Protein AF-A0A228HTT9-F1 (afdb_monomer_lite)

Organism: NCBI:txid2015348

Sequence (67 aa):
MLLIHIDAAYFHCSKAIVRSRLLDPGARIERDRLPSAGAMHRRLSGGTFDGDSYDRDLPARTVAGLY

Foldseek 3Di:
DDDDDDPDDDDDDPVVCVVQVVVPPVSDDDPVPDDDPLVVVCVVVVNPGRSVVCRVCVVVVCVVPVD

Radius of gyration: 15.58 Å; chains: 1; bounding box: 32×36×32 Å

Secondary structure (DSSP, 8-state):
------S------HHHHHHHTTT-GGG---GGGSPPHHHHHHHHTTT-S-HHHHHHHHHHHHHHT--

pLDDT: mean 93.03, std 4.42, range [71.19, 97.44]

Structure (mmCIF, N/CA/C/O backbone):
data_AF-A0A228HTT9-F1
#
_entry.id   AF-A0A228HTT9-F1
#
loop_
_atom_site.group_PDB
_atom_site.id
_atom_site.type_symbol
_atom_site.label_atom_id
_atom_site.label_alt_id
_atom_site.label_comp_id
_atom_site.label_asym_id
_atom_site.label_entity_id
_atom_site.label_seq_id
_atom_site.pdbx_PDB_ins_code
_atom_site.Cartn_x
_atom_site.Cartn_y
_atom_site.Cartn_z
_atom_site.occupancy
_atom_site.B_iso_or_equiv
_atom_site.auth_seq_id
_atom_site.auth_comp_id
_atom_site.auth_asym_id
_atom_site.auth_atom_id
_atom_site.pdbx_PDB_model_num
ATOM 1 N N . MET A 1 1 ? -16.477 -19.912 14.324 1.00 71.19 1 MET A N 1
ATOM 2 C CA . MET A 1 1 ? -15.196 -19.390 14.846 1.00 71.19 1 MET A CA 1
ATOM 3 C C . MET A 1 1 ? -14.245 -19.261 13.670 1.00 71.19 1 MET A C 1
ATOM 5 O O . MET A 1 1 ? -14.121 -20.231 12.936 1.00 71.19 1 MET A O 1
ATOM 9 N N . LEU A 1 2 ? -13.656 -18.085 13.445 1.00 87.31 2 LEU A N 1
ATOM 10 C CA . LEU A 1 2 ? -12.689 -17.860 12.366 1.00 87.31 2 LEU A CA 1
ATOM 11 C C . LEU A 1 2 ? -11.279 -17.876 12.968 1.00 87.31 2 LEU A C 1
ATOM 13 O O . LEU A 1 2 ? -11.001 -17.081 13.862 1.00 87.31 2 LEU A O 1
ATOM 17 N N . LEU A 1 3 ? -10.424 -18.787 12.503 1.00 90.62 3 LEU A N 1
ATOM 18 C CA . LEU A 1 3 ? -9.010 -18.859 12.875 1.00 90.62 3 LEU A CA 1
ATOM 19 C C . LEU A 1 3 ? -8.184 -18.380 11.678 1.00 90.62 3 LEU A C 1
ATOM 21 O O . LEU A 1 3 ? -8.353 -18.903 10.579 1.00 90.62 3 LEU A O 1
ATOM 25 N N . ILE A 1 4 ? -7.330 -17.378 11.885 1.00 92.12 4 ILE A N 1
ATOM 26 C CA . ILE A 1 4 ? -6.505 -16.779 10.828 1.00 92.12 4 ILE A CA 1
ATOM 27 C C . ILE A 1 4 ? -5.035 -17.011 11.181 1.00 92.12 4 ILE A C 1
ATOM 29 O O . ILE A 1 4 ? -4.597 -16.622 12.263 1.00 92.12 4 ILE A O 1
ATOM 33 N N . HIS A 1 5 ? -4.288 -17.644 10.274 1.00 95.19 5 HIS A N 1
ATOM 34 C CA . HIS A 1 5 ? -2.829 -17.730 10.346 1.00 95.19 5 HIS A CA 1
ATOM 35 C C . HIS A 1 5 ? -2.214 -16.503 9.663 1.00 95.19 5 HIS A C 1
ATOM 37 O O . HIS A 1 5 ? -2.696 -16.089 8.609 1.00 95.19 5 HIS A O 1
ATOM 43 N N . ILE A 1 6 ? -1.190 -15.905 10.273 1.00 93.38 6 ILE A N 1
ATOM 44 C CA . ILE A 1 6 ? -0.517 -14.709 9.753 1.00 93.38 6 ILE A CA 1
ATOM 45 C C . ILE A 1 6 ? 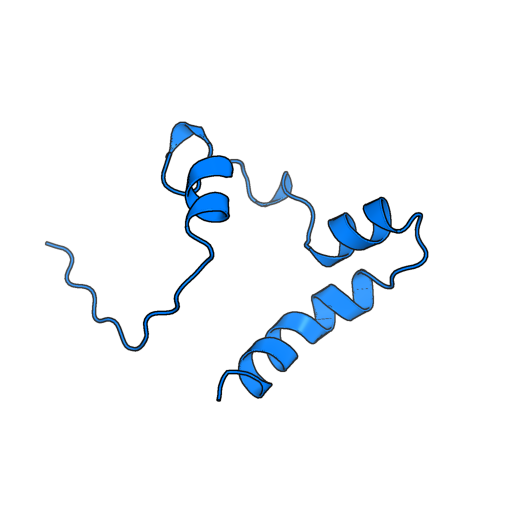0.938 -15.074 9.461 1.00 93.38 6 ILE A C 1
ATOM 47 O O . ILE A 1 6 ? 1.704 -15.287 10.398 1.00 93.38 6 ILE A O 1
ATOM 51 N N . ASP A 1 7 ? 1.309 -15.101 8.179 1.00 92.38 7 ASP A N 1
ATOM 52 C CA . ASP A 1 7 ? 2.679 -15.403 7.738 1.00 92.38 7 ASP A CA 1
ATOM 53 C C . ASP A 1 7 ? 3.631 -14.205 7.910 1.00 92.38 7 ASP A C 1
ATOM 55 O O . ASP A 1 7 ? 4.803 -14.370 8.243 1.00 92.38 7 ASP A O 1
ATOM 59 N N . ALA A 1 8 ? 3.133 -12.981 7.695 1.00 88.31 8 ALA A N 1
ATOM 60 C CA . ALA A 1 8 ? 3.917 -11.750 7.793 1.00 88.31 8 ALA A CA 1
ATOM 61 C C . ALA A 1 8 ? 3.061 -10.547 8.220 1.00 88.31 8 ALA A C 1
ATOM 63 O O . ALA A 1 8 ? 1.865 -10.475 7.930 1.00 88.31 8 ALA A O 1
ATOM 64 N N . ALA A 1 9 ? 3.695 -9.571 8.876 1.00 89.56 9 ALA A N 1
ATOM 65 C CA . ALA A 1 9 ? 3.089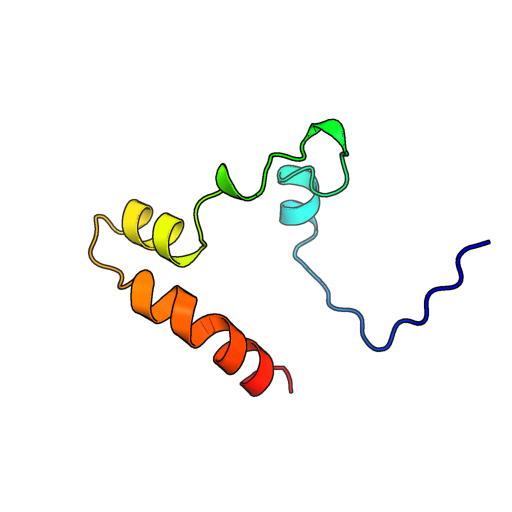 -8.297 9.252 1.00 89.56 9 ALA A CA 1
ATOM 66 C C . ALA A 1 9 ? 4.004 -7.130 8.855 1.00 89.56 9 ALA A C 1
ATOM 68 O O . ALA A 1 9 ? 5.195 -7.133 9.163 1.00 89.56 9 ALA A O 1
ATOM 69 N N . TYR A 1 10 ? 3.431 -6.117 8.201 1.00 86.75 10 TYR A N 1
ATOM 70 C CA . TYR A 1 10 ? 4.154 -4.937 7.723 1.00 86.75 10 TYR A CA 1
ATOM 71 C C . TYR A 1 10 ? 3.672 -3.679 8.446 1.00 86.75 10 TYR A C 1
ATOM 73 O O . TYR A 1 10 ? 2.476 -3.495 8.682 1.00 86.75 10 TYR A O 1
ATOM 81 N N . PHE A 1 11 ? 4.603 -2.783 8.775 1.00 88.19 11 PHE A N 1
ATOM 82 C CA . PHE A 1 11 ? 4.270 -1.504 9.395 1.00 88.19 11 PHE A CA 1
ATOM 83 C C . PHE A 1 11 ? 3.962 -0.448 8.334 1.00 88.19 11 PHE A C 1
ATOM 85 O O . PHE A 1 11 ? 4.764 -0.177 7.443 1.00 88.19 11 PHE A O 1
ATOM 92 N N . HIS A 1 12 ? 2.813 0.208 8.478 1.00 89.31 12 HIS A N 1
ATOM 93 C CA . HIS A 1 12 ? 2.458 1.392 7.703 1.00 89.31 12 HIS A CA 1
ATOM 94 C C . HIS A 1 12 ? 2.533 2.653 8.567 1.00 89.31 12 HIS A C 1
ATOM 96 O O . HIS A 1 12 ? 2.455 2.603 9.795 1.00 89.31 12 HIS A O 1
ATOM 102 N N . CYS A 1 13 ? 2.648 3.816 7.920 1.00 94.75 13 CYS A N 1
ATOM 103 C CA . CYS A 1 13 ? 2.593 5.099 8.611 1.00 94.75 13 CYS A CA 1
ATOM 104 C C . CYS A 1 13 ? 1.261 5.238 9.371 1.00 94.75 13 CYS A C 1
ATOM 106 O O . CYS A 1 13 ? 0.200 5.355 8.754 1.00 94.75 13 CYS A O 1
ATOM 108 N N . SER A 1 14 ? 1.318 5.288 10.705 1.00 92.88 14 SER A N 1
ATOM 109 C CA . SER A 1 14 ? 0.132 5.365 11.571 1.00 92.88 14 SER A CA 1
ATOM 110 C C . SER A 1 14 ? -0.795 6.529 11.204 1.00 92.88 14 SER A C 1
ATOM 112 O O . SER A 1 14 ? -2.010 6.358 11.111 1.00 92.88 14 SER A O 1
ATOM 114 N N . LYS A 1 15 ? -0.223 7.699 10.883 1.00 95.88 15 LYS A N 1
ATOM 115 C CA . LYS A 1 15 ? -0.981 8.880 10.435 1.00 95.88 15 LYS A CA 1
ATOM 116 C C . LYS A 1 15 ? -1.794 8.618 9.164 1.00 95.88 15 LYS A C 1
ATOM 118 O O . LYS A 1 15 ? -2.892 9.151 9.040 1.00 95.88 15 LYS A O 1
ATOM 123 N N . ALA A 1 16 ? -1.270 7.836 8.220 1.00 94.81 16 ALA A N 1
ATOM 124 C CA . ALA A 1 16 ? -1.963 7.543 6.966 1.00 94.81 16 ALA A CA 1
ATOM 125 C C . ALA A 1 16 ? -3.181 6.634 7.197 1.00 94.81 16 ALA A C 1
ATOM 127 O O . ALA A 1 16 ? -4.259 6.914 6.674 1.00 94.81 16 ALA A O 1
ATOM 128 N N . ILE A 1 17 ? -3.038 5.604 8.038 1.00 93.81 17 ILE A N 1
ATOM 129 C CA . ILE A 1 17 ? -4.136 4.694 8.403 1.00 93.81 17 ILE A CA 1
ATOM 130 C C . ILE A 1 17 ? -5.265 5.452 9.113 1.00 93.81 17 ILE A C 1
ATOM 132 O O . ILE A 1 17 ? -6.428 5.310 8.743 1.00 93.81 17 ILE A O 1
ATOM 136 N N . VAL A 1 18 ? -4.928 6.318 10.076 1.00 94.06 18 VAL A N 1
ATOM 137 C CA . VAL A 1 18 ? -5.927 7.120 10.804 1.00 94.06 18 VAL A CA 1
ATOM 138 C C . VAL A 1 18 ? -6.629 8.113 9.872 1.00 94.06 18 VAL A C 1
ATOM 140 O O . VAL A 1 18 ? -7.856 8.166 9.843 1.00 94.06 18 VAL A O 1
ATOM 143 N N . ARG A 1 19 ? -5.878 8.878 9.065 1.00 95.00 19 ARG A N 1
ATOM 144 C CA . ARG A 1 19 ? -6.451 9.906 8.173 1.00 95.00 19 ARG A CA 1
ATOM 145 C C . ARG A 1 19 ? -7.312 9.332 7.050 1.00 95.00 19 ARG A C 1
ATOM 147 O O . ARG A 1 19 ? -8.266 9.983 6.643 1.00 95.00 19 ARG A O 1
ATOM 154 N N . SER A 1 20 ? -6.973 8.147 6.545 1.00 92.88 20 SER A N 1
ATOM 155 C CA . SER A 1 20 ? -7.747 7.474 5.492 1.00 92.88 20 SER A CA 1
ATOM 156 C C . SER A 1 20 ? -9.015 6.801 6.011 1.00 92.88 20 SER A C 1
ATOM 158 O O . SER A 1 20 ? -9.832 6.378 5.200 1.00 92.88 20 SER A O 1
ATOM 160 N N . ARG A 1 21 ? -9.188 6.694 7.339 1.00 94.94 21 ARG A N 1
ATOM 161 C CA . ARG A 1 21 ? -10.284 5.939 7.969 1.00 94.94 21 ARG A CA 1
ATOM 162 C C . ARG A 1 21 ? -10.354 4.497 7.451 1.00 94.94 21 ARG A C 1
ATOM 164 O O . ARG A 1 21 ? -11.434 3.933 7.349 1.00 94.94 21 ARG A O 1
ATOM 171 N N . LEU A 1 22 ? -9.204 3.882 7.150 1.00 92.50 22 LEU A N 1
ATOM 172 C CA . LEU A 1 22 ? -9.135 2.569 6.490 1.00 92.50 22 LEU A CA 1
ATOM 173 C C . LEU A 1 22 ? -9.919 1.469 7.230 1.00 92.50 22 LEU A C 1
ATOM 175 O O . LEU A 1 22 ? -10.455 0.551 6.612 1.00 92.50 22 LEU A O 1
ATOM 179 N N . LEU A 1 23 ? -9.977 1.558 8.560 1.00 90.88 23 LEU A N 1
ATOM 180 C CA . LEU A 1 23 ? -10.647 0.577 9.414 1.00 90.88 23 LEU A CA 1
ATOM 181 C C . LEU A 1 23 ? -12.147 0.855 9.618 1.00 90.88 23 LEU A C 1
ATOM 183 O O . LEU A 1 23 ? -12.839 -0.007 10.149 1.00 90.88 23 LEU A O 1
ATOM 187 N N . ASP A 1 24 ? -12.656 2.014 9.194 1.00 95.38 24 ASP A N 1
ATOM 188 C CA . ASP A 1 24 ? -14.068 2.391 9.300 1.00 95.38 24 ASP A CA 1
ATOM 189 C C . ASP A 1 24 ? -14.875 1.755 8.152 1.00 95.38 24 ASP A C 1
ATOM 191 O O . ASP A 1 24 ? -14.656 2.100 6.986 1.00 95.38 24 ASP A O 1
ATOM 195 N N . PRO A 1 25 ? -15.823 0.839 8.428 1.00 93.56 25 PRO A N 1
ATOM 196 C CA . PRO A 1 25 ? -16.644 0.228 7.386 1.00 93.56 25 PRO A CA 1
ATOM 197 C C . PRO A 1 25 ? -17.449 1.246 6.571 1.00 93.56 25 PRO A C 1
ATOM 199 O O . PRO A 1 25 ? -17.643 1.034 5.377 1.00 93.56 25 PRO A O 1
ATOM 202 N N . GLY A 1 26 ? -17.873 2.358 7.183 1.00 95.44 26 GLY A N 1
ATOM 203 C CA . GLY A 1 26 ? -18.639 3.410 6.511 1.00 95.44 26 GLY A CA 1
ATOM 204 C C . GLY A 1 26 ? -17.809 4.261 5.546 1.00 95.44 26 GLY A C 1
ATOM 205 O O . GLY A 1 26 ? -18.374 4.975 4.724 1.00 95.44 26 GLY A O 1
ATOM 206 N N . ALA A 1 27 ? -16.477 4.180 5.619 1.00 92.50 27 ALA A N 1
ATOM 207 C CA . ALA A 1 27 ? -15.565 4.853 4.694 1.00 92.50 27 ALA A CA 1
ATOM 208 C C . ALA A 1 27 ? -15.210 3.994 3.464 1.00 92.50 27 ALA A C 1
ATOM 210 O O . ALA A 1 27 ? -14.490 4.456 2.577 1.00 92.50 27 ALA A O 1
ATOM 211 N N . ARG A 1 28 ? -15.690 2.744 3.396 1.00 91.81 28 ARG A N 1
ATOM 212 C CA . ARG A 1 28 ? -15.426 1.843 2.270 1.00 91.81 28 ARG A CA 1
ATOM 213 C C . ARG A 1 28 ? -16.277 2.248 1.074 1.00 91.81 28 ARG A C 1
ATOM 215 O O . ARG A 1 28 ? -17.482 2.445 1.189 1.00 91.81 28 ARG A O 1
ATOM 222 N N . ILE A 1 29 ? -15.631 2.353 -0.077 1.00 92.12 29 ILE A N 1
ATOM 223 C CA . ILE A 1 29 ? -16.280 2.603 -1.362 1.00 92.12 29 ILE A CA 1
ATOM 224 C C . ILE A 1 29 ? -16.111 1.381 -2.257 1.00 92.12 29 ILE A C 1
ATOM 226 O O . ILE A 1 29 ? -15.171 0.604 -2.076 1.00 92.12 29 ILE A O 1
ATOM 230 N N . GLU A 1 30 ? -16.992 1.247 -3.245 1.00 93.50 30 GLU A N 1
ATOM 231 C CA . GLU A 1 30 ? -16.830 0.245 -4.295 1.00 93.50 30 GLU A CA 1
ATOM 232 C C . GLU A 1 30 ? -15.482 0.415 -5.003 1.00 93.50 30 GLU A C 1
ATOM 234 O O . GLU A 1 30 ? -15.013 1.535 -5.246 1.00 93.50 30 GLU A O 1
ATOM 239 N N . ARG A 1 31 ? -14.824 -0.712 -5.297 1.00 88.88 31 ARG A N 1
ATOM 240 C CA . ARG A 1 31 ? -13.445 -0.707 -5.804 1.00 88.88 31 ARG A CA 1
ATOM 241 C C . ARG A 1 31 ? -13.333 -0.002 -7.153 1.00 88.88 31 ARG A C 1
ATOM 243 O O . ARG A 1 31 ? -12.297 0.603 -7.415 1.00 88.88 31 ARG A O 1
ATOM 250 N N . ASP A 1 32 ? -14.368 -0.070 -7.978 1.00 92.00 32 ASP A N 1
ATOM 251 C CA . ASP A 1 32 ? -14.451 0.585 -9.286 1.00 92.00 32 ASP A CA 1
ATOM 252 C C . ASP A 1 32 ? -14.493 2.122 -9.194 1.00 92.00 32 ASP A C 1
ATOM 254 O O . ASP A 1 32 ? -14.041 2.808 -10.109 1.00 92.00 32 ASP A O 1
ATOM 258 N N . ARG A 1 33 ? -14.955 2.678 -8.066 1.00 93.38 33 ARG A N 1
ATOM 259 C CA . ARG A 1 33 ? -14.987 4.127 -7.814 1.00 93.38 33 ARG A CA 1
ATOM 260 C C . ARG A 1 33 ? -13.621 4.690 -7.445 1.00 93.38 33 ARG A C 1
ATOM 262 O O . ARG A 1 33 ? -13.412 5.897 -7.575 1.00 93.38 33 ARG A O 1
ATOM 269 N N . LEU A 1 34 ? -12.701 3.849 -6.967 1.00 92.44 34 LEU A N 1
ATOM 270 C CA . LEU A 1 34 ? -11.346 4.266 -6.626 1.00 92.44 34 LEU A CA 1
ATOM 271 C C . LEU A 1 34 ? -10.423 4.123 -7.851 1.00 92.44 34 LEU A C 1
ATOM 273 O O . LEU A 1 34 ? -10.200 3.000 -8.314 1.00 92.44 34 LEU A O 1
ATOM 277 N N . PRO A 1 35 ? -9.821 5.212 -8.363 1.00 93.94 35 PRO A N 1
ATOM 278 C CA . PRO A 1 35 ? -8.812 5.103 -9.413 1.00 93.94 35 PRO A CA 1
ATOM 279 C C . PRO A 1 35 ? -7.611 4.264 -8.955 1.00 93.94 35 PRO A C 1
ATOM 281 O O . PRO A 1 35 ? -7.310 4.160 -7.764 1.00 93.94 35 PRO A O 1
ATOM 284 N N . SER A 1 36 ? -6.905 3.659 -9.908 1.00 95.06 36 SER A N 1
ATOM 285 C CA . SER A 1 36 ? -5.640 2.979 -9.628 1.00 95.06 36 SER A CA 1
ATOM 286 C C . SER A 1 36 ? -4.565 3.961 -9.145 1.00 95.06 36 SER A C 1
ATOM 288 O O . SER A 1 36 ? -4.680 5.180 -9.313 1.00 95.06 36 SER A O 1
ATOM 290 N N . ALA A 1 37 ? -3.502 3.437 -8.533 1.00 94.75 37 ALA A N 1
ATOM 291 C CA . ALA A 1 37 ? -2.394 4.260 -8.059 1.00 94.75 37 ALA A CA 1
ATOM 292 C C . ALA A 1 37 ? -1.696 4.988 -9.219 1.00 94.75 37 ALA A C 1
ATOM 294 O O . ALA A 1 37 ? -1.424 6.185 -9.106 1.00 94.75 37 ALA A O 1
ATOM 295 N N . GLY A 1 38 ? -1.505 4.312 -10.354 1.00 96.81 38 GLY A N 1
ATOM 296 C CA . GLY A 1 38 ? -0.992 4.905 -11.582 1.00 96.81 38 GLY A CA 1
ATOM 297 C C . GLY A 1 38 ? -1.896 6.007 -12.126 1.00 96.81 38 GLY A C 1
ATOM 298 O O . GLY A 1 38 ? -1.403 7.091 -12.437 1.00 96.81 38 GLY A O 1
ATOM 299 N N . ALA A 1 39 ? -3.218 5.804 -12.157 1.00 96.50 39 ALA A N 1
ATOM 300 C CA . ALA A 1 39 ? -4.167 6.831 -12.598 1.00 96.50 39 ALA A CA 1
ATOM 301 C C . ALA A 1 39 ? -4.181 8.059 -11.671 1.00 96.50 39 ALA A C 1
ATOM 303 O O . ALA A 1 39 ? -4.190 9.199 -12.147 1.00 96.50 39 ALA A O 1
ATOM 304 N N . MET A 1 40 ? -4.139 7.847 -10.349 1.00 96.19 40 MET A N 1
ATOM 305 C CA . MET A 1 40 ? -4.010 8.936 -9.374 1.00 96.19 40 MET A CA 1
ATOM 306 C C . MET A 1 40 ? -2.722 9.727 -9.600 1.00 96.19 40 MET A C 1
ATOM 308 O O . MET A 1 40 ? -2.761 10.956 -9.659 1.00 96.19 40 MET A O 1
ATOM 312 N N . HIS A 1 41 ? -1.595 9.038 -9.774 1.00 96.62 41 HIS A N 1
ATOM 313 C CA . HIS A 1 41 ? -0.302 9.683 -9.968 1.00 96.62 41 HIS A CA 1
ATOM 314 C C . HIS A 1 41 ? -0.237 10.428 -11.305 1.00 96.62 41 HIS A C 1
ATOM 316 O O . HIS A 1 41 ? 0.106 11.604 -11.329 1.00 96.62 41 HIS A O 1
ATOM 322 N N . ARG A 1 42 ? -0.682 9.808 -12.405 1.00 97.25 42 ARG A N 1
ATOM 323 C CA . ARG A 1 42 ? -0.784 10.447 -13.727 1.00 97.25 42 ARG A CA 1
ATOM 324 C C . ARG A 1 42 ? -1.567 11.754 -13.665 1.00 97.25 42 ARG A C 1
ATOM 326 O O . ARG A 1 42 ? -1.128 12.752 -14.232 1.00 97.25 42 ARG A O 1
ATOM 333 N N . ARG A 1 43 ? -2.696 11.771 -12.946 1.00 96.44 43 ARG A N 1
ATOM 334 C CA . ARG A 1 43 ? -3.493 12.988 -12.739 1.00 96.44 43 ARG A CA 1
ATOM 335 C C . ARG A 1 43 ? -2.732 14.048 -11.940 1.00 96.44 43 ARG A C 1
ATOM 337 O O . ARG A 1 43 ? -2.758 15.213 -12.325 1.00 96.44 43 ARG A O 1
ATOM 344 N N . LEU A 1 44 ? -2.072 13.663 -10.848 1.00 96.50 44 LEU A N 1
ATOM 345 C CA . LEU A 1 44 ? -1.314 14.586 -9.993 1.00 96.50 44 LEU A CA 1
ATOM 346 C C . LEU A 1 44 ? -0.084 15.175 -10.698 1.00 96.50 44 LEU A C 1
ATOM 348 O O . LEU A 1 44 ? 0.264 16.325 -10.450 1.00 96.50 44 LEU A O 1
ATOM 352 N N . SER A 1 45 ? 0.533 14.425 -11.609 1.00 96.00 45 SER A N 1
ATOM 353 C CA . SER A 1 45 ? 1.717 14.846 -12.368 1.00 96.00 45 SER A CA 1
ATOM 354 C C . SER A 1 45 ? 1.388 15.613 -13.656 1.00 96.00 45 SER A C 1
ATOM 356 O O . SER A 1 45 ? 2.274 15.827 -14.483 1.00 96.00 45 SER A O 1
ATOM 358 N N . GLY A 1 46 ? 0.122 15.975 -13.895 1.00 95.38 46 GLY A N 1
ATOM 359 C CA . GLY A 1 46 ? -0.285 16.665 -15.125 1.00 95.38 46 GLY A CA 1
ATOM 360 C C . GLY A 1 46 ? -0.126 15.816 -16.393 1.00 95.38 46 GLY A C 1
ATOM 361 O O . GLY A 1 46 ? 0.109 16.351 -17.469 1.00 95.38 46 GLY A O 1
ATOM 362 N N . GLY A 1 47 ? -0.215 14.489 -16.272 1.00 93.44 47 GLY A N 1
ATOM 363 C CA . GLY A 1 47 ? -0.118 13.550 -17.392 1.00 93.44 47 GLY A CA 1
ATOM 364 C C . GLY A 1 47 ? 1.300 13.109 -17.759 1.00 93.44 47 GLY A C 1
ATOM 365 O O . GLY A 1 47 ? 1.445 12.277 -18.647 1.00 93.44 47 GLY A O 1
ATOM 366 N N . THR A 1 48 ? 2.329 13.615 -17.075 1.00 95.56 48 THR A N 1
ATOM 367 C CA . THR A 1 48 ? 3.743 13.289 -17.358 1.00 95.56 48 THR A CA 1
ATOM 368 C C . THR A 1 48 ? 4.180 11.917 -16.841 1.00 95.56 48 THR A C 1
ATOM 370 O O . THR A 1 48 ? 5.166 11.363 -17.319 1.00 95.56 48 THR A O 1
ATOM 373 N N . PHE A 1 49 ? 3.455 11.359 -15.872 1.00 96.75 49 PHE A N 1
ATOM 374 C CA . PHE A 1 49 ? 3.740 10.047 -15.306 1.00 96.75 49 PHE A CA 1
ATOM 375 C C . PHE A 1 49 ? 3.009 8.942 -16.070 1.00 96.75 49 PHE A C 1
ATOM 377 O O . PHE A 1 49 ? 1.786 8.999 -16.235 1.00 96.75 49 PHE A O 1
ATOM 384 N N . ASP A 1 50 ? 3.752 7.913 -16.472 1.00 96.62 50 ASP A N 1
ATOM 385 C CA . ASP A 1 50 ? 3.195 6.711 -17.089 1.00 96.62 50 ASP A CA 1
ATOM 386 C C . ASP A 1 50 ? 2.519 5.822 -16.033 1.00 96.62 50 ASP A C 1
ATOM 388 O O . ASP A 1 50 ? 3.098 4.885 -15.477 1.00 96.62 50 ASP A O 1
ATOM 392 N N . GLY A 1 51 ? 1.263 6.158 -15.739 1.00 96.88 51 GLY A N 1
ATOM 393 C CA . GLY A 1 51 ? 0.422 5.393 -14.825 1.00 96.88 51 GLY A CA 1
ATOM 394 C C . GLY A 1 51 ? 0.122 3.976 -15.314 1.00 96.88 51 GLY A C 1
ATOM 395 O O . GLY A 1 51 ? -0.005 3.076 -14.488 1.00 96.88 51 GLY A O 1
ATOM 396 N N . ASP A 1 52 ? 0.059 3.763 -16.631 1.00 96.75 52 ASP A N 1
ATOM 39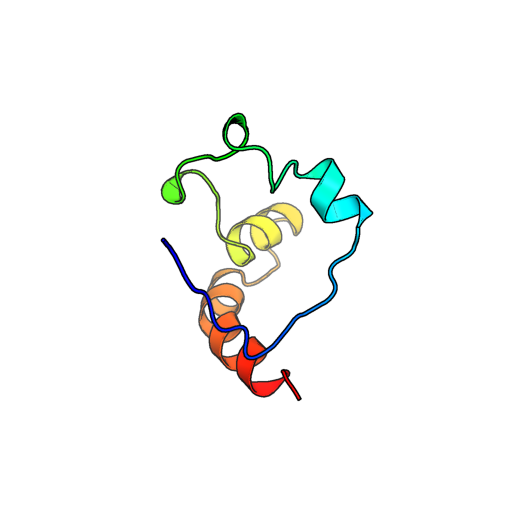7 C CA . ASP A 1 52 ? -0.354 2.483 -17.212 1.00 96.75 52 ASP A CA 1
ATOM 398 C C . ASP A 1 52 ? 0.766 1.445 -17.071 1.00 96.75 52 ASP A C 1
ATOM 400 O O . ASP A 1 52 ? 0.508 0.302 -16.684 1.00 96.75 52 ASP A O 1
ATOM 404 N N . SER A 1 53 ? 2.025 1.837 -17.319 1.00 97.44 53 SER A N 1
ATOM 405 C CA . SER A 1 53 ? 3.170 0.973 -17.001 1.00 97.44 53 SER A CA 1
ATOM 406 C C . SER A 1 53 ? 3.317 0.780 -15.497 1.00 97.44 53 SER A C 1
ATOM 408 O O . SER A 1 53 ? 3.549 -0.339 -15.047 1.00 97.44 53 SER A O 1
ATOM 410 N N . TYR A 1 54 ? 3.121 1.838 -14.699 1.00 96.12 54 TYR A N 1
ATOM 411 C CA . TYR A 1 54 ? 3.210 1.729 -13.245 1.00 96.12 54 TYR A CA 1
ATOM 412 C C . TYR A 1 54 ? 2.258 0.668 -12.686 1.00 96.12 54 TYR A C 1
ATOM 414 O O . TYR A 1 54 ? 2.705 -0.209 -11.952 1.00 96.12 54 TYR A O 1
ATOM 422 N N . ASP A 1 55 ? 0.974 0.715 -13.046 1.00 96.31 55 ASP A N 1
ATOM 423 C CA . ASP A 1 55 ? -0.017 -0.238 -12.541 1.00 96.31 55 ASP A CA 1
ATOM 424 C C . ASP A 1 55 ? 0.239 -1.668 -13.041 1.00 96.31 55 ASP A C 1
ATOM 426 O O . ASP A 1 55 ? 0.021 -2.621 -12.291 1.00 96.31 55 ASP A O 1
ATOM 430 N N . ARG A 1 56 ? 0.736 -1.828 -14.277 1.00 97.06 56 ARG A N 1
ATOM 431 C CA . ARG A 1 56 ? 1.087 -3.138 -14.847 1.00 97.06 56 ARG A CA 1
ATOM 432 C C . ARG A 1 56 ? 2.250 -3.795 -14.106 1.00 97.06 56 ARG A C 1
ATOM 434 O O . ARG A 1 56 ? 2.195 -4.986 -13.810 1.00 97.06 56 ARG A O 1
ATOM 441 N N . ASP A 1 57 ? 3.284 -3.017 -13.802 1.00 97.25 57 ASP A N 1
ATOM 442 C CA . ASP A 1 57 ? 4.550 -3.538 -13.283 1.00 97.25 57 ASP A CA 1
ATOM 443 C C . ASP A 1 57 ? 4.56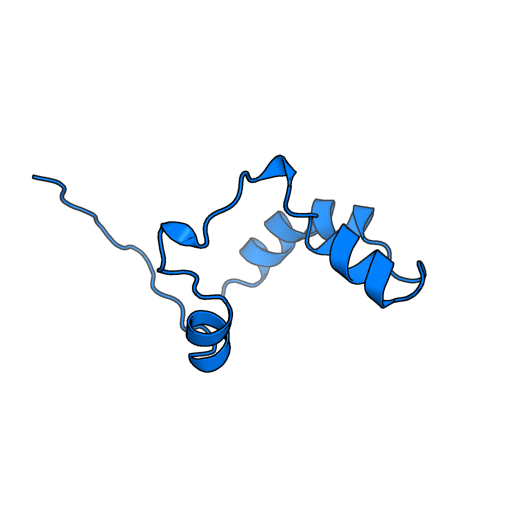8 -3.611 -11.746 1.00 97.25 57 ASP A C 1
ATOM 445 O O . ASP A 1 57 ? 5.382 -4.334 -11.164 1.00 97.25 57 ASP A O 1
ATOM 449 N N . LEU A 1 58 ? 3.680 -2.869 -11.070 1.00 94.38 58 LEU A N 1
ATOM 450 C CA . LEU A 1 58 ? 3.636 -2.758 -9.610 1.00 94.38 58 LEU A CA 1
ATOM 451 C C . LEU A 1 58 ? 3.582 -4.116 -8.889 1.00 94.38 58 LEU A C 1
ATOM 453 O O . LEU A 1 58 ? 4.398 -4.295 -7.986 1.00 94.38 58 LEU A O 1
ATOM 457 N N . PRO A 1 59 ? 2.725 -5.092 -9.257 1.00 93.56 59 PRO A N 1
ATOM 458 C CA . PRO A 1 59 ? 2.646 -6.357 -8.524 1.00 93.56 59 PRO A CA 1
ATOM 459 C C . PRO A 1 59 ? 3.975 -7.122 -8.509 1.00 93.56 59 PRO A C 1
ATOM 461 O O . PRO A 1 59 ? 4.433 -7.553 -7.451 1.00 93.56 59 PRO A O 1
ATOM 464 N N . ALA A 1 60 ? 4.631 -7.236 -9.669 1.00 95.56 60 ALA A N 1
ATOM 465 C CA . ALA A 1 60 ? 5.913 -7.925 -9.791 1.00 95.56 60 ALA A CA 1
ATOM 466 C C . ALA A 1 60 ? 7.025 -7.177 -9.041 1.00 95.56 60 ALA A C 1
ATOM 468 O O . ALA A 1 60 ? 7.813 -7.794 -8.325 1.00 95.56 60 ALA A O 1
ATOM 469 N N . ARG A 1 61 ? 7.056 -5.842 -9.150 1.00 94.38 61 ARG A N 1
ATOM 470 C CA . ARG A 1 61 ? 8.027 -4.991 -8.446 1.00 94.38 61 ARG A CA 1
ATOM 471 C C . ARG A 1 61 ? 7.873 -5.050 -6.934 1.00 94.38 61 ARG A C 1
ATOM 473 O O . ARG A 1 61 ? 8.882 -5.045 -6.238 1.00 94.38 61 ARG A O 1
ATOM 480 N N . THR A 1 62 ? 6.639 -5.094 -6.432 1.00 92.31 62 THR A N 1
ATOM 481 C CA . THR A 1 62 ? 6.383 -5.268 -5.004 1.00 92.31 62 THR A CA 1
ATOM 482 C C . THR A 1 62 ? 7.000 -6.579 -4.550 1.00 92.31 62 THR A C 1
ATOM 484 O O . THR A 1 62 ? 7.882 -6.537 -3.707 1.00 92.31 62 THR A O 1
ATOM 487 N N . VAL A 1 63 ? 6.643 -7.711 -5.166 1.00 90.69 63 VAL A N 1
ATOM 488 C CA . VAL A 1 63 ? 7.169 -9.027 -4.763 1.00 90.69 63 VAL A CA 1
ATOM 489 C C . VAL A 1 63 ? 8.694 -9.098 -4.845 1.00 90.69 63 VAL A C 1
ATOM 491 O O . VAL A 1 63 ? 9.329 -9.567 -3.905 1.00 90.69 63 VAL A O 1
ATOM 494 N N . ALA A 1 64 ? 9.288 -8.586 -5.924 1.00 93.31 64 ALA A N 1
ATOM 495 C CA . ALA A 1 64 ? 10.738 -8.584 -6.108 1.00 93.31 64 ALA A CA 1
ATOM 496 C C . ALA A 1 64 ? 11.495 -7.740 -5.065 1.00 93.31 64 ALA A C 1
ATOM 498 O O . ALA A 1 64 ? 12.673 -7.986 -4.840 1.00 93.31 64 ALA A O 1
ATOM 499 N N . GLY A 1 65 ? 10.840 -6.748 -4.452 1.00 88.19 65 GLY A N 1
ATOM 500 C CA . GLY A 1 65 ? 11.427 -5.869 -3.438 1.00 88.19 65 GLY A CA 1
ATOM 501 C C . GLY A 1 65 ? 10.988 -6.165 -2.004 1.00 88.19 65 GLY A C 1
ATOM 502 O O . GLY A 1 65 ? 11.245 -5.343 -1.128 1.00 88.19 65 GLY A O 1
ATOM 503 N N . LEU A 1 66 ? 10.283 -7.276 -1.753 1.00 83.25 66 LEU A N 1
ATOM 504 C CA . LEU A 1 66 ? 9.786 -7.612 -0.413 1.00 83.25 66 LEU A CA 1
ATOM 505 C C . LEU A 1 66 ? 10.871 -8.159 0.538 1.00 83.25 66 LEU A C 1
ATOM 507 O O . LEU A 1 66 ? 10.565 -8.285 1.726 1.00 83.25 66 LEU A O 1
ATOM 511 N N . TYR A 1 67 ? 12.097 -8.431 0.056 1.00 77.81 67 TYR A N 1
ATOM 512 C CA . TYR A 1 67 ? 13.240 -8.937 0.840 1.00 77.81 67 TYR A CA 1
ATOM 513 C C . TYR A 1 67 ? 14.584 -8.406 0.333 1.00 77.81 67 TYR A C 1
ATOM 515 O O . TYR A 1 67 ? 14.913 -8.674 -0.845 1.00 77.81 67 TYR A O 1
#

=== Feature glossary ===
The features interleaved in this record are:

— What the protein is —

Sequence gives the chain of amino acids in standard one-letter code (A=alanine, C=cysteine, …, Y=tyrosine), read N→C. It is the only feature that is directly encoded by the gene; all structural features are derived from the folded form of this sequence.

Database cross-references. InterPro integrates a dozen domain/family signature databases into unified entries with residue-range hits. GO terms attach function/process/location labels with evidence codes. CATH codes position the fold in a four-level structural taxonomy. Organism is the NCBI-taxonomy species name.

— Where its atoms are —

Atomic coordinates in PDBx/mmCIF format — the same representation the Protein Data Bank distributes. Each line of the _atom_site loop places one backbone atom in Cartesian space (units: ångströms, origin: arbitrary).

The six renders are orthographic views along the three Cartesian axes in both directions. Representation (cartoon, sticks, or surface) and color scheme (sequence-rainbow or by-chain) vary across proteins so the training set covers all the common visualization conventions.

— Local backbone conformation —

Eight-state secondary structure (DSSP): H is the canonical α-helix, G the tighter 3₁₀-helix, I the wider π-helix; E/B are β-structure, T and S are turns and bends, and '-' is everything else. DSSP derives these fr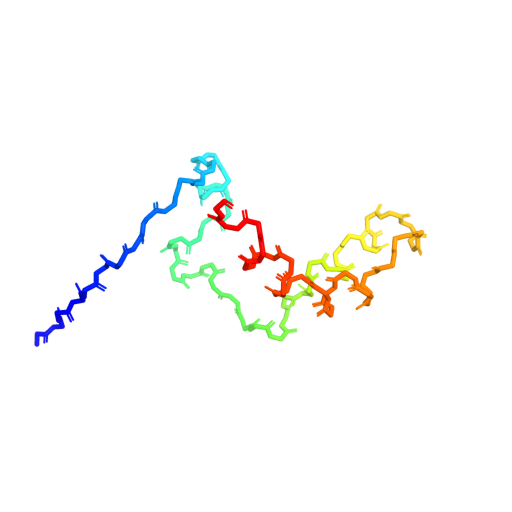om the pattern of main-chain N–H···O=C hydrogen bonds, not from the sequence.

P-SEA three-state annotation labels each residue as helix, strand, or coil based purely on the geometry of the Cα trace. It serves as a fallback when the full backbone (and thus DSSP) is unavailable.

The φ/ψ torsion pair specifies the backbone conformation at each residue. φ rotates about the N–Cα bond, ψ about the Cα–C bond. Steric clashes forbid most of the (φ, ψ) plane — the allowed regions (α-helix basin, β-sheet basin, left-handed helix) are the Ramachandran-allowed regions.

— Global shape and packing —

The geometric summary reports three shape descriptors. Rg (radius of gyration) measures how spread out the Cα atoms are about their centre of mass; compact globular proteins have small Rg, elongated or unfolded ones large. Cα contacts (<8 Å, |i−j|>4) count long-range residue pairs in spatial proximity — high for tightly packed folds, near zero for rods or random coil. The bounding-box extents give the protein's footprint along x, y, z in Å.

Solvent-accessible surface area (SASA) is the area in Å² traced out by the centre of a 1.4 Å probe sphere (a water molecule) rolled over the protein's van der Waals surface (Shrake–Rupley / Lee–Richards construction). Buried residu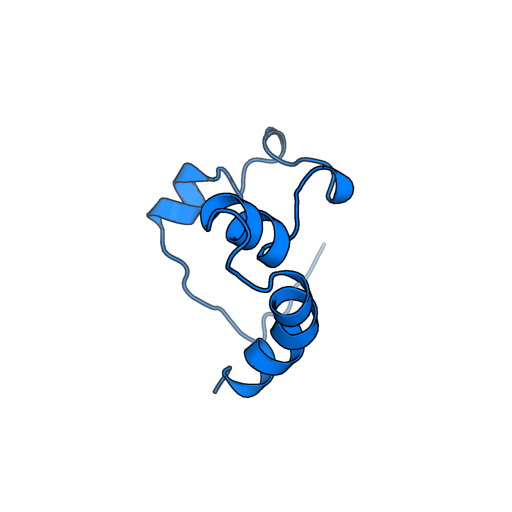es have near-zero SASA; fully exposed residues can exceed 200 Å². The total SASA scales roughly with the number of surface residues.

The contact map is a binary N×N matrix image: pixel (i, j) is dark where Cα_i and Cα_j are within 8 Å and |i−j|>4. Because the |i−j|>4 filter removes local helical contacts, off-diagonal stripes parallel to the main diagonal indicate parallel β-sheets; stripes perpendicular to it indicate antiparallel β-sheets. The Ramachandran plot scatters every residue's (φ, ψ) pair against the sterically allowed regions. The PAE heatmap renders the predicted-aligned-error matrix.

— Structural neighborhood —

3Di is Foldseek's structural alphabet. Each residue is assigned one of twenty discrete states based on how its Cα sits relative to its spatial (not sequential) neighbors. Aligning 3Di strings finds structural homologs roughly as well as full 3D superposition, but orders of magnitude faster.

Nearest PDB neighbors are the top structural matches found by Foldseek when searching this structure against the entire Protein Data Bank. Each hit reports a TM-score (0 to 1; >0.5 almost always implies the same fold) and an E-value. These are *structural* homologs — they may share no detectable sequence similarity.

— Confidence and disorder —

For AlphaFold models, the B-factor field carries pLDDT — the model's own estimate of local accuracy on a 0–100 scale. Regions with pLDDT<50 should be treated as essentially unmodeled; they often correspond to intrinsically disordered segments.

Crystallographic B-factors measure how much each atom's electron density is smeared out, in Å². They rise in mobile loops and surface residues and fall in the buried interior. In AlphaFold models this column is repurposed to hold pLDDT instead.

Predicted aligned error is AlphaFold's pairwise confidence. Unlike pLDDT (per-residue), PAE is per-residue-pair and captures whether two parts of the structure are correctly placed relative to each other. Units are ångströms of expected positional error.